Protein AF-A0A5C7ZV23-F1 (afdb_monomer_lite)

Foldseek 3Di:
DDDDDDDDPVCVVVVQVVQVVDPPHDDDDDCDPVNVVVVVVVVVVVVVVVVVVCCVVVNDPDDDPVVVVVVVD

Radius of gyration: 21.82 Å; chains: 1; bounding box: 41×40×47 Å

Secondary structure (DSSP, 8-state):
--------HHHHHHHHHHHHH-TT--------HHHHHHHHHHHHHHHHHHHHHHHHTTSS----HHHHHHHT-

Structure (mmCIF, N/CA/C/O backbone):
data_AF-A0A5C7ZV23-F1
#
_entry.id   AF-A0A5C7ZV23-F1
#
loop_
_atom_site.group_PDB
_atom_site.id
_atom_site.type_symbol
_atom_site.label_atom_id
_atom_site.label_alt_id
_atom_site.label_comp_id
_atom_site.label_asym_id
_atom_site.label_entit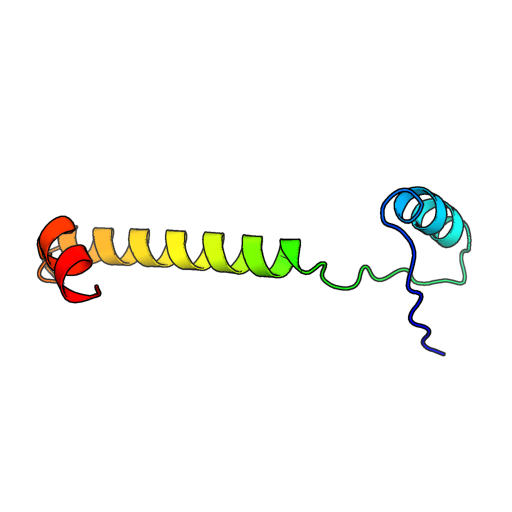y_id
_atom_site.label_seq_id
_atom_site.pdbx_PDB_ins_code
_atom_site.Cartn_x
_atom_site.Cartn_y
_atom_site.Cartn_z
_atom_site.occupancy
_atom_site.B_iso_or_equiv
_atom_site.auth_seq_id
_atom_site.auth_comp_id
_atom_site.auth_asym_id
_atom_site.auth_atom_id
_atom_site.pdbx_PDB_model_num
ATOM 1 N N . MET A 1 1 ? 14.500 -18.117 -4.408 1.00 83.19 1 MET A N 1
ATOM 2 C CA . MET A 1 1 ? 15.523 -17.093 -4.088 1.00 83.19 1 MET A CA 1
ATOM 3 C C . MET A 1 1 ? 14.818 -15.751 -3.907 1.00 83.19 1 MET A C 1
ATOM 5 O O . MET A 1 1 ? 13.844 -15.532 -4.616 1.00 83.19 1 MET A O 1
ATOM 9 N N . ARG A 1 2 ? 15.235 -14.891 -2.965 1.00 78.75 2 ARG A N 1
ATOM 10 C CA . ARG A 1 2 ? 14.626 -13.564 -2.730 1.00 78.75 2 ARG A CA 1
ATOM 11 C C . ARG A 1 2 ? 15.679 -12.479 -2.952 1.00 78.75 2 ARG A C 1
ATOM 13 O O . ARG A 1 2 ? 16.785 -12.612 -2.443 1.00 78.75 2 ARG A O 1
ATOM 20 N N . LEU A 1 3 ? 15.321 -11.442 -3.704 1.00 81.94 3 LEU A N 1
ATOM 21 C CA . LEU A 1 3 ? 16.183 -10.310 -4.036 1.00 81.94 3 LEU A CA 1
ATOM 22 C C . LEU A 1 3 ? 15.435 -9.008 -3.732 1.00 81.94 3 LEU A C 1
ATOM 24 O O . LEU A 1 3 ? 14.245 -8.909 -4.024 1.00 81.94 3 LEU A O 1
ATOM 28 N N . VAL A 1 4 ? 16.130 -8.031 -3.153 1.00 85.25 4 VAL A N 1
ATOM 29 C CA . VAL A 1 4 ? 15.633 -6.664 -2.950 1.00 85.25 4 VAL A CA 1
ATOM 30 C C . VAL A 1 4 ? 16.444 -5.754 -3.859 1.00 85.25 4 VAL A C 1
ATOM 32 O O . VAL A 1 4 ? 17.670 -5.843 -3.874 1.00 85.25 4 VAL A O 1
ATOM 35 N N . VAL A 1 5 ? 15.762 -4.920 -4.637 1.00 83.19 5 VAL A N 1
ATOM 36 C CA . VAL A 1 5 ? 16.392 -4.011 -5.595 1.00 83.19 5 VAL A CA 1
ATOM 37 C C . VAL A 1 5 ? 15.968 -2.596 -5.243 1.00 83.19 5 VAL A C 1
ATOM 39 O O . VAL A 1 5 ? 14.772 -2.315 -5.171 1.00 83.19 5 VAL A O 1
ATOM 42 N N . ASP A 1 6 ? 16.947 -1.727 -5.019 1.00 85.75 6 ASP A N 1
ATOM 43 C CA . ASP A 1 6 ? 16.722 -0.298 -4.832 1.00 85.75 6 ASP A CA 1
ATOM 44 C C . ASP A 1 6 ? 16.799 0.393 -6.199 1.00 85.75 6 ASP A C 1
ATOM 46 O O . ASP A 1 6 ? 17.778 0.243 -6.937 1.00 85.75 6 ASP A O 1
ATOM 50 N N . VAL A 1 7 ? 15.730 1.088 -6.577 1.00 86.31 7 VAL A N 1
ATOM 51 C CA . VAL A 1 7 ? 15.619 1.795 -7.853 1.00 86.31 7 VAL A CA 1
ATOM 52 C C . VAL A 1 7 ? 14.991 3.156 -7.638 1.00 86.31 7 VAL A C 1
ATOM 54 O O . VAL A 1 7 ? 14.104 3.331 -6.810 1.00 86.31 7 VAL A O 1
ATOM 57 N N . LYS A 1 8 ? 15.415 4.121 -8.456 1.00 87.56 8 LYS A N 1
ATOM 58 C CA . LYS A 1 8 ? 14.796 5.448 -8.492 1.00 87.56 8 LYS A CA 1
ATOM 59 C C . LYS A 1 8 ? 13.307 5.319 -8.830 1.00 87.56 8 LYS A C 1
ATOM 61 O O . LYS A 1 8 ? 12.974 4.656 -9.813 1.00 87.56 8 LYS A O 1
ATOM 66 N N . ASP A 1 9 ? 12.442 6.018 -8.091 1.00 79.50 9 ASP A N 1
ATOM 67 C CA . ASP A 1 9 ? 10.979 5.982 -8.273 1.00 79.50 9 ASP A CA 1
ATOM 68 C C . ASP A 1 9 ? 10.548 6.217 -9.727 1.00 79.50 9 ASP A C 1
ATOM 70 O O . ASP A 1 9 ? 9.709 5.494 -10.256 1.00 79.50 9 ASP A O 1
ATOM 74 N N . SER A 1 10 ? 11.210 7.143 -10.428 1.00 88.31 10 SER A N 1
ATOM 75 C CA . SER A 1 10 ? 10.934 7.462 -11.838 1.00 88.31 10 SER A CA 1
ATOM 76 C C . SER A 1 10 ? 11.157 6.305 -12.820 1.00 88.31 10 SER A C 1
ATOM 78 O O . SER A 1 10 ? 10.730 6.374 -13.971 1.00 88.31 10 SER A O 1
ATOM 80 N N . LYS A 1 11 ? 11.855 5.249 -12.397 1.00 86.38 11 LYS A N 1
ATOM 81 C CA . LYS A 1 11 ? 12.113 4.031 -13.177 1.00 86.38 11 LYS A CA 1
ATOM 82 C C . LYS A 1 11 ? 11.442 2.796 -12.570 1.00 86.38 11 LYS A C 1
ATOM 84 O O . LYS A 1 11 ? 11.458 1.741 -13.203 1.00 86.38 11 LYS A O 1
ATOM 89 N N . ALA A 1 12 ? 10.855 2.915 -11.378 1.00 85.56 12 ALA A N 1
ATOM 90 C CA . ALA A 1 12 ? 10.272 1.794 -10.655 1.00 85.56 12 ALA A CA 1
ATOM 91 C C . ALA A 1 12 ? 9.070 1.201 -11.399 1.00 85.56 12 ALA A C 1
ATOM 93 O O . ALA A 1 12 ? 8.984 -0.018 -11.521 1.00 85.56 12 ALA A O 1
ATOM 94 N N . GLU A 1 13 ? 8.183 2.039 -11.946 1.00 85.19 13 GLU A N 1
ATOM 95 C CA . GLU A 1 13 ? 7.007 1.575 -12.698 1.00 85.19 13 GLU A CA 1
ATOM 96 C C . GLU A 1 13 ? 7.395 0.762 -13.936 1.00 85.19 13 GLU A C 1
ATOM 98 O O . GLU A 1 13 ? 6.913 -0.355 -14.105 1.00 85.19 13 GLU A O 1
ATOM 103 N N . ILE A 1 14 ? 8.350 1.263 -14.725 1.00 89.25 14 ILE A N 1
ATOM 104 C CA . ILE A 1 14 ? 8.842 0.595 -15.940 1.00 89.25 14 ILE A CA 1
ATOM 105 C C . ILE A 1 14 ? 9.473 -0.762 -15.599 1.00 89.25 14 ILE A C 1
ATOM 107 O O . ILE A 1 14 ? 9.224 -1.763 -16.271 1.00 89.25 14 ILE A O 1
ATOM 111 N N . LEU A 1 15 ? 10.278 -0.820 -14.531 1.00 88.69 15 LEU A N 1
ATOM 112 C CA . LEU A 1 15 ? 10.877 -2.075 -14.078 1.00 88.69 15 LEU A CA 1
ATOM 113 C C . LEU A 1 15 ? 9.803 -3.067 -13.608 1.00 88.69 15 LEU A C 1
ATOM 115 O O . LEU A 1 15 ? 9.882 -4.252 -13.919 1.00 88.69 15 LEU A O 1
ATOM 119 N N . LEU A 1 16 ? 8.791 -2.595 -12.879 1.00 87.88 16 LEU A N 1
ATOM 120 C CA . LEU A 1 16 ? 7.666 -3.409 -12.417 1.00 87.88 16 LEU A CA 1
ATOM 121 C C . LEU A 1 16 ? 6.871 -4.006 -13.580 1.00 87.88 16 LEU A C 1
ATOM 123 O O . LEU A 1 16 ? 6.508 -5.180 -13.518 1.00 87.88 16 LEU A O 1
ATOM 127 N N . GLU A 1 17 ? 6.600 -3.224 -14.624 1.00 88.00 17 GLU A N 1
ATOM 128 C CA . GLU A 1 17 ? 5.939 -3.715 -15.834 1.00 88.00 17 GLU A CA 1
ATOM 129 C C . GLU A 1 17 ? 6.782 -4.769 -16.543 1.00 88.00 17 GLU A C 1
ATOM 131 O O . GLU A 1 17 ? 6.266 -5.836 -16.870 1.00 88.00 17 GLU A O 1
ATOM 136 N N . PHE A 1 18 ? 8.089 -4.534 -16.687 1.00 90.19 18 PHE A N 1
ATOM 137 C CA . PHE A 1 18 ? 8.996 -5.520 -17.268 1.00 90.19 18 PHE A CA 1
ATOM 138 C C . PHE A 1 18 ? 9.011 -6.826 -16.464 1.00 90.19 18 PHE A C 1
ATOM 140 O O . PHE A 1 18 ? 8.823 -7.902 -17.028 1.00 90.19 18 PHE A O 1
ATOM 147 N N . LEU A 1 19 ? 9.152 -6.757 -15.138 1.00 89.06 19 LEU A N 1
ATOM 148 C CA . LEU A 1 19 ? 9.171 -7.948 -14.284 1.00 89.06 19 LEU A CA 1
ATOM 149 C C . LEU A 1 19 ? 7.854 -8.732 -14.327 1.00 89.06 19 LEU A C 1
ATOM 151 O O . LEU A 1 19 ? 7.878 -9.950 -14.193 1.00 89.06 19 LEU A O 1
ATOM 155 N N . ARG A 1 20 ? 6.716 -8.066 -14.556 1.00 85.94 20 ARG A N 1
ATOM 156 C CA . ARG A 1 20 ? 5.414 -8.728 -14.733 1.00 85.94 20 ARG A CA 1
ATOM 157 C C . ARG A 1 20 ? 5.309 -9.523 -16.033 1.00 85.94 20 ARG A C 1
ATOM 159 O O . ARG A 1 20 ? 4.492 -10.436 -16.095 1.00 85.94 20 ARG A O 1
ATOM 166 N N . THR A 1 21 ? 6.112 -9.203 -17.050 1.00 90.81 21 THR A N 1
ATOM 167 C CA . THR A 1 21 ? 6.156 -9.998 -18.292 1.00 90.81 21 THR A CA 1
ATOM 168 C C . THR A 1 21 ? 6.865 -11.340 -18.103 1.00 90.81 21 THR A C 1
ATOM 170 O O . THR A 1 21 ? 6.646 -12.274 -18.873 1.00 90.81 21 THR A O 1
ATOM 173 N N . LEU A 1 22 ? 7.691 -11.466 -17.059 1.00 91.62 22 LEU A N 1
ATOM 174 C CA . LEU A 1 22 ? 8.431 -12.683 -16.753 1.00 91.62 22 LEU A CA 1
ATOM 175 C C . LEU A 1 22 ? 7.551 -13.632 -15.927 1.00 91.62 22 LEU A C 1
ATOM 177 O O . LEU A 1 22 ? 7.369 -13.448 -14.726 1.00 91.62 22 LEU A O 1
ATOM 181 N N . SER A 1 23 ? 7.039 -14.691 -16.556 1.00 87.00 23 SER A N 1
ATOM 182 C CA . SER A 1 23 ? 6.123 -15.669 -15.933 1.00 87.00 23 SER A CA 1
ATOM 183 C C . SER A 1 23 ? 6.704 -16.430 -14.732 1.00 87.00 23 SER A C 1
ATOM 185 O O . SER A 1 23 ? 5.963 -17.001 -13.936 1.00 87.00 23 SER A O 1
ATOM 187 N N . TYR A 1 24 ? 8.028 -16.427 -14.582 1.00 88.56 24 TYR A N 1
ATOM 188 C CA . TYR A 1 24 ? 8.760 -17.070 -13.491 1.00 88.56 24 TYR A CA 1
ATOM 189 C C . TYR A 1 24 ? 9.107 -16.113 -12.336 1.00 88.56 24 TYR A C 1
ATOM 191 O O . TYR A 1 24 ? 9.779 -16.519 -11.384 1.00 88.56 24 TYR A O 1
ATOM 199 N N . VAL A 1 25 ? 8.675 -14.847 -12.392 1.00 85.50 25 VAL A N 1
ATOM 200 C CA . VAL A 1 25 ? 8.956 -13.837 -11.364 1.00 85.50 25 VAL A CA 1
ATOM 201 C C . VAL A 1 25 ? 7.668 -13.436 -10.655 1.00 85.50 25 VAL A C 1
ATOM 203 O O . VAL A 1 25 ? 6.753 -12.861 -11.238 1.00 85.50 25 VAL A O 1
ATOM 206 N N . LYS A 1 26 ? 7.612 -13.685 -9.345 1.00 81.56 26 LYS A N 1
ATOM 207 C CA . LYS A 1 26 ? 6.549 -13.160 -8.486 1.00 81.56 26 LYS A CA 1
ATOM 208 C C . LYS A 1 26 ? 6.949 -11.771 -7.993 1.00 81.56 26 LYS A C 1
ATOM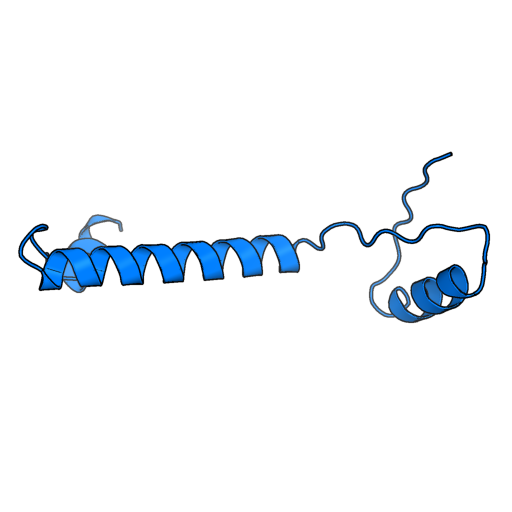 210 O O . LYS A 1 26 ? 7.894 -11.639 -7.219 1.00 81.56 26 LYS A O 1
ATOM 215 N N . VAL A 1 27 ? 6.227 -10.745 -8.436 1.00 80.31 27 VAL A N 1
ATOM 216 C CA . VAL A 1 27 ? 6.476 -9.358 -8.026 1.00 80.31 27 VAL A CA 1
ATOM 217 C C . VAL A 1 27 ? 5.617 -9.016 -6.813 1.00 80.31 27 VAL A C 1
ATOM 219 O O . VAL A 1 27 ? 4.398 -8.894 -6.918 1.00 80.31 27 VAL A O 1
ATOM 222 N N . GLU A 1 28 ? 6.254 -8.829 -5.662 1.00 74.31 28 GLU A N 1
ATOM 223 C CA . GLU A 1 28 ? 5.618 -8.319 -4.448 1.00 74.31 28 GLU A CA 1
ATOM 224 C C . GLU A 1 28 ? 6.101 -6.883 -4.235 1.00 74.31 28 GLU A C 1
ATOM 226 O O . GLU A 1 28 ? 7.300 -6.633 -4.111 1.00 74.31 28 GLU A O 1
ATOM 231 N N . ARG A 1 29 ? 5.178 -5.913 -4.242 1.00 65.56 29 ARG A N 1
ATOM 232 C CA . ARG A 1 29 ? 5.529 -4.536 -3.885 1.00 65.56 29 ARG A CA 1
ATOM 233 C C . ARG A 1 29 ? 5.851 -4.529 -2.398 1.00 65.56 29 ARG A C 1
ATOM 235 O O . ARG A 1 29 ? 4.976 -4.830 -1.588 1.00 65.56 29 ARG A O 1
ATOM 242 N N . ALA A 1 30 ? 7.091 -4.192 -2.048 1.00 60.41 30 ALA A N 1
ATOM 243 C CA . ALA A 1 30 ? 7.404 -3.855 -0.669 1.00 60.41 30 ALA A CA 1
ATOM 244 C C . ALA A 1 30 ? 6.444 -2.734 -0.231 1.00 60.41 30 ALA A C 1
ATOM 246 O O . ALA A 1 30 ? 6.152 -1.853 -1.050 1.00 60.41 30 ALA A O 1
ATOM 247 N N . PRO A 1 31 ? 5.911 -2.768 1.002 1.00 50.09 31 PRO A N 1
ATOM 248 C CA . PRO A 1 31 ? 5.070 -1.689 1.491 1.00 50.09 31 PRO A CA 1
ATOM 249 C C . PRO A 1 31 ? 5.879 -0.396 1.391 1.00 50.09 31 PRO A C 1
ATOM 251 O O . PRO A 1 31 ? 6.871 -0.208 2.095 1.00 50.09 31 PRO A O 1
ATOM 254 N N . SER A 1 32 ? 5.499 0.472 0.455 1.00 42.38 32 SER A N 1
ATOM 255 C CA . SER A 1 32 ? 6.078 1.803 0.362 1.00 42.38 32 SER A CA 1
ATOM 256 C C . SER A 1 32 ? 5.790 2.517 1.681 1.00 42.38 32 SER A C 1
ATOM 258 O O . SER A 1 32 ? 4.703 2.361 2.243 1.00 42.38 32 SER A O 1
ATOM 260 N N . LYS A 1 33 ? 6.749 3.297 2.194 1.00 45.41 33 LYS A N 1
ATOM 261 C CA . LYS A 1 33 ? 6.572 4.074 3.438 1.00 45.41 33 LYS A CA 1
ATOM 262 C C . LYS A 1 33 ? 5.259 4.882 3.424 1.00 45.41 33 LYS A C 1
ATOM 264 O O . LYS A 1 33 ? 4.526 4.876 4.406 1.00 45.41 33 LYS A O 1
ATOM 269 N N . ALA A 1 34 ? 4.871 5.389 2.252 1.00 47.22 34 ALA A N 1
ATOM 270 C CA . ALA A 1 34 ? 3.600 6.076 2.025 1.00 47.22 34 ALA A CA 1
ATOM 271 C C . ALA A 1 34 ? 2.333 5.217 2.251 1.00 47.22 34 ALA A C 1
ATOM 273 O O . ALA A 1 34 ? 1.279 5.758 2.578 1.00 47.22 34 ALA A O 1
ATOM 274 N N . SER A 1 35 ? 2.385 3.893 2.069 1.00 48.16 35 SER A N 1
ATO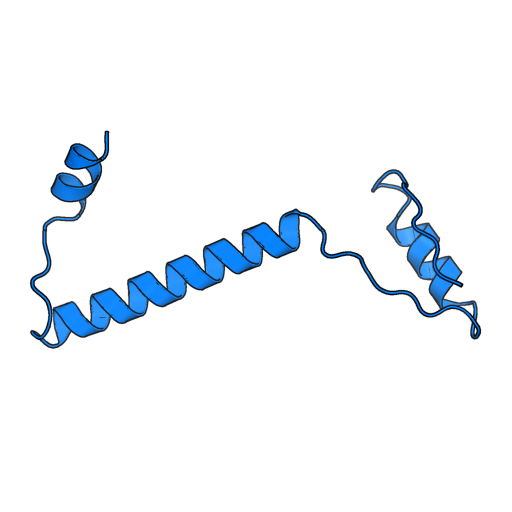M 275 C CA . SER A 1 35 ? 1.250 2.999 2.349 1.00 48.16 35 SER A CA 1
ATOM 276 C C . SER A 1 35 ? 1.095 2.704 3.841 1.00 48.16 35 SER A C 1
ATOM 278 O O . SER A 1 35 ? -0.029 2.491 4.293 1.00 48.16 35 SER A O 1
ATOM 280 N N . ALA A 1 36 ? 2.192 2.705 4.604 1.00 49.03 36 ALA A N 1
ATOM 281 C CA . ALA A 1 36 ? 2.145 2.580 6.059 1.00 49.03 36 ALA A CA 1
ATOM 282 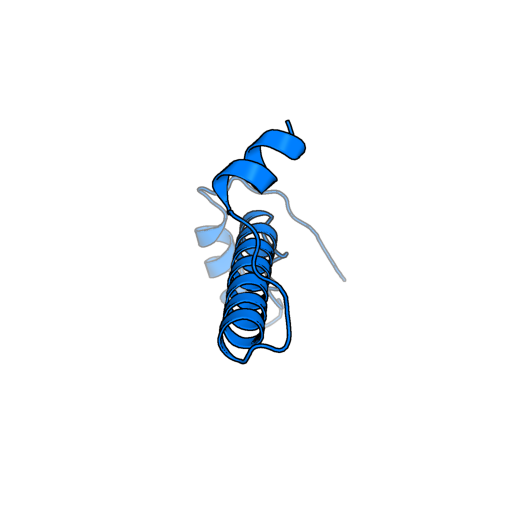C C . ALA A 1 36 ? 1.568 3.853 6.702 1.00 49.03 36 ALA A C 1
ATOM 284 O O . ALA A 1 36 ? 0.712 3.761 7.577 1.00 49.03 36 ALA A O 1
ATOM 285 N N . GLU A 1 37 ? 1.953 5.029 6.199 1.00 50.78 37 GLU A N 1
ATOM 286 C CA . GLU A 1 37 ? 1.445 6.325 6.674 1.00 50.78 37 GLU A CA 1
ATOM 287 C C . GLU A 1 37 ? -0.024 6.559 6.298 1.00 50.78 37 GLU A C 1
ATOM 289 O O . GLU A 1 37 ? -0.820 7.008 7.116 1.00 50.78 37 GLU A O 1
ATOM 294 N N . LYS A 1 38 ? -0.442 6.193 5.079 1.00 51.06 38 LYS A N 1
ATOM 295 C CA . LYS A 1 38 ? -1.867 6.257 4.709 1.00 51.06 38 LYS A CA 1
ATOM 296 C C . LYS A 1 38 ? -2.713 5.280 5.529 1.00 51.06 38 LYS A C 1
ATOM 298 O O . LYS A 1 38 ? -3.841 5.610 5.885 1.00 51.06 38 LYS A O 1
ATOM 303 N N . GLY A 1 39 ? -2.170 4.103 5.847 1.00 54.66 39 GLY A N 1
ATOM 304 C CA . GLY A 1 39 ? -2.821 3.122 6.713 1.00 54.66 39 GLY A CA 1
ATOM 305 C C . GLY A 1 39 ? -2.998 3.619 8.149 1.00 54.66 39 GLY A C 1
ATOM 306 O O . GLY A 1 39 ? -4.083 3.465 8.706 1.00 54.66 39 GLY A O 1
ATOM 307 N N . SER A 1 40 ? -1.977 4.261 8.726 1.00 54.28 40 SER A N 1
ATOM 308 C CA . SER A 1 40 ? -2.046 4.796 10.091 1.00 54.28 40 SER A CA 1
ATOM 309 C C . SER A 1 40 ? -2.993 5.990 10.203 1.00 54.28 40 SER A C 1
ATOM 311 O O . SER A 1 40 ? -3.798 6.038 11.126 1.00 54.28 40 SER A O 1
ATOM 313 N N . VAL A 1 41 ? -2.991 6.909 9.233 1.00 61.25 41 VAL A N 1
ATOM 314 C CA . VAL A 1 41 ? -3.915 8.056 9.231 1.00 61.25 41 VAL A CA 1
ATOM 315 C C . VAL A 1 41 ? -5.369 7.593 9.113 1.00 61.25 41 VAL A C 1
ATOM 317 O O . VAL A 1 41 ? -6.226 8.068 9.854 1.00 61.25 41 VAL A O 1
ATOM 320 N N . LEU A 1 42 ? -5.662 6.631 8.232 1.00 62.16 42 LEU A N 1
ATOM 321 C CA . LEU A 1 42 ? -7.016 6.081 8.094 1.00 62.16 42 LEU A CA 1
ATOM 322 C C . LEU A 1 42 ? -7.474 5.329 9.352 1.00 62.16 42 LEU A C 1
ATOM 324 O O . LEU A 1 42 ? -8.649 5.416 9.712 1.00 62.16 42 LEU A O 1
ATOM 328 N N . ALA A 1 43 ? -6.567 4.613 10.023 1.00 61.94 43 ALA A N 1
ATOM 329 C CA . ALA A 1 43 ? -6.858 3.946 11.290 1.00 61.94 43 ALA A CA 1
ATOM 330 C C . ALA A 1 43 ? -7.180 4.963 12.398 1.00 61.94 43 ALA A C 1
ATOM 332 O O . ALA A 1 43 ? -8.240 4.865 13.015 1.00 61.94 43 ALA A O 1
ATOM 333 N N . ASN A 1 44 ? -6.341 5.990 12.556 1.00 65.75 44 ASN A N 1
ATOM 334 C CA . ASN A 1 44 ? -6.509 7.041 13.563 1.00 65.75 44 ASN A CA 1
ATOM 335 C C . ASN A 1 44 ? -7.810 7.837 13.362 1.00 65.75 44 ASN A C 1
ATOM 337 O O . ASN A 1 44 ? -8.525 8.132 14.317 1.00 65.75 44 ASN A O 1
ATOM 341 N N . VAL A 1 45 ? -8.164 8.161 12.112 1.00 74.94 45 VAL A N 1
ATOM 342 C CA . VAL A 1 45 ? -9.421 8.867 11.805 1.00 74.94 45 VAL A CA 1
ATOM 343 C C . VAL A 1 45 ? -10.635 7.999 12.137 1.00 74.94 45 VAL A C 1
ATOM 345 O O . VAL A 1 45 ? -11.630 8.500 12.658 1.00 74.94 45 VAL A O 1
ATOM 348 N N . ARG A 1 46 ? -10.573 6.693 11.855 1.00 71.56 46 ARG A N 1
ATOM 349 C CA . ARG A 1 46 ? -11.670 5.771 12.165 1.00 71.56 46 ARG A CA 1
ATOM 350 C C . ARG A 1 46 ? -11.881 5.628 13.671 1.00 71.56 46 ARG A C 1
ATOM 352 O O . ARG A 1 46 ? -13.028 5.618 14.107 1.00 71.56 46 ARG A O 1
ATOM 359 N N . GLU A 1 47 ? -10.801 5.550 14.440 1.00 73.75 47 GLU A N 1
ATOM 360 C CA . GLU A 1 47 ? -10.838 5.484 15.903 1.00 73.75 47 GLU A CA 1
ATOM 361 C C . GLU A 1 47 ? -11.459 6.752 16.506 1.00 73.75 47 GLU A C 1
ATOM 363 O O . GLU A 1 47 ? -12.442 6.659 17.240 1.00 73.75 47 GLU A O 1
ATOM 368 N N . ALA A 1 48 ? -11.019 7.938 16.070 1.00 76.00 48 ALA A N 1
ATOM 369 C CA . ALA A 1 48 ? -11.587 9.214 16.513 1.00 76.00 48 ALA A CA 1
ATOM 370 C C . ALA A 1 48 ? -13.099 9.338 16.224 1.00 76.00 48 ALA A C 1
ATOM 372 O O . ALA A 1 48 ? -13.860 9.902 17.015 1.00 76.00 48 ALA A O 1
ATOM 373 N N . VAL A 1 49 ? -13.571 8.791 15.097 1.00 78.94 49 VAL A N 1
ATOM 374 C CA . VAL A 1 49 ? -15.003 8.775 14.754 1.00 78.94 49 VAL A CA 1
ATOM 375 C C . VAL A 1 49 ? -15.799 7.844 15.675 1.00 78.94 49 VAL A C 1
ATOM 377 O O . VAL A 1 49 ? -16.926 8.180 16.046 1.00 78.94 49 VAL A O 1
ATOM 380 N N . GLU A 1 50 ? -15.252 6.690 16.053 1.00 76.56 50 GLU A N 1
ATOM 381 C CA . GLU A 1 50 ? -15.901 5.771 16.996 1.00 76.56 50 GLU A CA 1
ATOM 382 C C . GLU A 1 50 ? -15.965 6.366 18.411 1.00 76.56 50 GLU A C 1
ATOM 384 O O . GLU A 1 50 ? -17.022 6.327 19.047 1.00 76.56 50 GLU A O 1
ATOM 389 N N . GLU A 1 51 ? -14.902 7.022 18.874 1.00 72.44 51 GLU A N 1
ATOM 390 C CA . GLU A 1 51 ? -14.899 7.730 20.160 1.00 72.44 51 GLU A CA 1
ATOM 391 C C . GLU A 1 51 ? -15.937 8.862 20.196 1.00 72.44 51 GLU A C 1
ATOM 393 O O . GLU A 1 51 ? -16.714 8.973 21.149 1.00 72.44 51 GLU A O 1
ATOM 398 N N . MET A 1 52 ? -16.056 9.644 19.118 1.00 71.19 52 MET A N 1
ATOM 399 C CA . MET A 1 52 ? -17.089 10.679 18.990 1.00 71.19 52 MET A CA 1
ATOM 400 C C . MET A 1 52 ? -18.515 10.113 19.042 1.00 71.19 52 MET A C 1
ATOM 402 O O . MET A 1 52 ? -19.419 10.755 19.586 1.00 71.19 52 MET A O 1
ATOM 406 N N . LYS A 1 53 ? -18.750 8.909 18.504 1.00 74.19 53 LYS A N 1
ATOM 407 C CA . LYS A 1 53 ? -20.054 8.233 18.625 1.00 74.19 53 LYS A CA 1
ATOM 408 C C . LYS A 1 53 ? -20.349 7.840 20.072 1.00 74.19 53 LYS A C 1
ATOM 410 O O . LYS A 1 53 ? -21.489 7.984 20.510 1.00 74.19 53 LYS A O 1
ATOM 415 N N . LEU A 1 54 ? -19.348 7.385 20.825 1.00 71.75 54 LEU A N 1
ATOM 416 C CA . LEU A 1 54 ? -19.491 7.013 22.238 1.00 71.75 54 LEU A CA 1
ATOM 417 C C . LEU A 1 54 ? -19.724 8.227 23.150 1.00 71.75 54 LEU A C 1
ATOM 419 O O . LEU A 1 54 ? -20.517 8.137 24.091 1.00 71.75 54 LEU A O 1
ATOM 423 N N . VAL A 1 55 ? -19.112 9.372 22.832 1.00 69.38 55 VAL A N 1
ATOM 424 C CA . VAL A 1 55 ? -19.400 10.663 23.481 1.00 69.38 55 VAL A CA 1
ATOM 425 C C . VAL A 1 55 ? -20.844 11.091 23.207 1.00 69.38 55 VAL A C 1
ATOM 427 O O . VAL A 1 55 ? -21.580 11.405 24.141 1.00 69.38 55 VAL A O 1
ATOM 430 N N . LYS A 1 56 ? -21.304 11.016 21.949 1.00 63.16 56 LYS A N 1
ATOM 431 C CA . LYS A 1 56 ? -22.707 11.311 21.592 1.00 63.16 56 LYS A CA 1
ATOM 432 C C . LYS A 1 56 ? -23.711 10.360 22.249 1.00 63.16 56 LYS A C 1
ATOM 434 O O . LYS A 1 56 ? -24.822 10.776 22.555 1.00 63.16 56 LYS A O 1
ATOM 439 N N . ALA A 1 57 ? -23.327 9.105 22.486 1.00 71.94 57 ALA A N 1
ATOM 440 C CA . ALA A 1 57 ? -24.143 8.115 23.188 1.00 71.94 57 ALA A CA 1
ATOM 441 C C . ALA A 1 57 ? -24.175 8.309 24.720 1.00 71.94 57 ALA A C 1
ATOM 443 O O . ALA A 1 57 ? -24.786 7.499 25.416 1.00 71.94 57 ALA A O 1
ATOM 444 N N . GLY A 1 58 ? -23.500 9.334 25.257 1.00 68.44 58 GLY A N 1
ATOM 445 C CA . GLY A 1 58 ? -23.465 9.642 26.690 1.00 68.44 58 GLY A CA 1
ATOM 446 C C . GLY A 1 58 ? -22.625 8.673 27.529 1.00 68.44 58 GLY A C 1
ATOM 447 O O . GLY A 1 58 ? -22.683 8.722 28.754 1.00 68.44 58 GLY A O 1
ATOM 448 N N . LYS A 1 59 ? -21.850 7.784 26.888 1.00 66.00 59 LYS A N 1
ATOM 449 C CA . LYS A 1 59 ? -21.001 6.784 27.561 1.00 66.00 59 LYS A CA 1
ATOM 450 C C . LYS A 1 59 ? -19.600 7.306 27.884 1.00 66.00 59 LYS A C 1
ATOM 452 O O . LYS A 1 59 ? -18.937 6.748 28.751 1.00 66.00 59 LYS A O 1
ATOM 457 N N . LEU A 1 60 ? -19.163 8.367 27.206 1.00 61.22 60 LEU A N 1
ATOM 458 C CA . LEU A 1 60 ? -17.892 9.049 27.442 1.00 61.22 60 LEU A CA 1
ATOM 459 C C . LEU A 1 60 ? -18.139 10.543 27.666 1.00 61.22 60 LEU A C 1
ATOM 461 O O . LEU A 1 60 ? -18.957 11.154 26.979 1.00 61.22 60 LEU A O 1
ATOM 465 N N . LYS A 1 61 ? -17.422 11.139 28.624 1.00 65.44 61 LYS A N 1
ATOM 466 C CA . LYS A 1 61 ? -17.421 12.592 28.813 1.00 65.44 61 LYS A CA 1
ATOM 467 C C . LYS A 1 61 ? -16.572 13.216 27.709 1.00 65.44 61 LYS A C 1
ATOM 469 O O . LYS A 1 61 ? -15.357 13.045 27.702 1.00 65.44 61 LYS A O 1
ATOM 474 N N . GLY A 1 62 ? -17.216 13.918 26.781 1.00 64.19 62 GLY A N 1
ATOM 475 C CA . GLY A 1 62 ? -16.505 14.794 25.857 1.00 64.19 62 GLY A CA 1
ATOM 476 C C . GLY A 1 62 ? -15.846 15.932 26.635 1.00 64.19 62 GLY A C 1
ATOM 477 O O . GLY A 1 62 ? -16.453 16.471 27.559 1.00 64.19 62 GLY A O 1
ATOM 478 N N . ARG A 1 63 ? -14.613 16.280 26.271 1.00 72.81 63 ARG A N 1
ATOM 479 C CA . ARG A 1 63 ? -13.946 17.513 26.704 1.00 72.81 63 ARG A CA 1
ATOM 480 C C . ARG A 1 63 ? -13.708 18.405 25.495 1.00 72.81 63 ARG A C 1
ATOM 482 O O . ARG A 1 63 ? -13.734 17.912 24.366 1.00 72.81 63 ARG A O 1
ATOM 489 N N . ASP A 1 64 ? -13.514 19.695 25.735 1.00 77.00 64 ASP A N 1
ATOM 490 C CA . ASP A 1 64 ? -13.263 20.645 24.659 1.00 77.00 64 ASP A CA 1
ATOM 491 C C . ASP A 1 64 ? -11.988 20.265 23.887 1.00 77.00 64 ASP A C 1
ATOM 493 O O . ASP A 1 64 ? -10.950 19.943 24.472 1.00 77.00 64 ASP A O 1
ATOM 497 N N . ALA A 1 65 ? -12.091 20.247 22.556 1.00 71.38 65 ALA A N 1
ATOM 498 C CA . ALA A 1 65 ? -11.001 19.815 21.691 1.00 71.38 65 ALA A CA 1
ATOM 499 C C . ALA A 1 65 ? -9.824 20.801 21.712 1.00 71.38 65 ALA A C 1
ATOM 501 O O . ALA A 1 65 ? -8.676 20.373 21.614 1.00 71.38 65 ALA A O 1
ATOM 502 N N . MET A 1 66 ? -10.093 22.102 21.859 1.00 70.62 66 MET A N 1
ATOM 503 C CA . MET A 1 66 ? -9.056 23.133 21.917 1.00 70.62 66 MET A CA 1
ATOM 504 C C . MET A 1 66 ? -8.325 23.108 23.255 1.00 70.62 66 MET A C 1
ATOM 506 O O . MET A 1 66 ? -7.110 23.278 23.287 1.00 70.62 66 MET A O 1
ATOM 510 N N . GLU A 1 67 ? -9.041 22.852 24.350 1.00 74.69 67 GLU A N 1
ATOM 511 C CA . GLU A 1 67 ? -8.431 22.695 25.673 1.00 74.69 67 GLU A CA 1
ATOM 512 C C . GLU A 1 67 ? -7.489 21.483 25.707 1.00 74.69 67 GLU A C 1
ATOM 514 O O . GLU A 1 67 ? -6.332 21.618 26.094 1.00 74.69 67 GLU A O 1
ATOM 519 N N . PHE A 1 68 ? -7.922 20.331 25.181 1.00 75.19 68 PHE A N 1
ATOM 520 C CA . PHE A 1 68 ? -7.072 19.139 25.089 1.00 75.19 68 PHE A CA 1
ATOM 521 C C . PHE A 1 68 ? -5.814 19.351 24.235 1.00 75.19 68 PHE A C 1
ATOM 523 O O . PHE A 1 68 ? -4.732 18.904 24.611 1.00 75.19 68 PHE A O 1
ATOM 530 N N . LEU A 1 69 ? -5.941 20.022 23.086 1.00 73.19 69 LEU A N 1
ATOM 531 C CA . LEU A 1 69 ? -4.801 20.297 22.208 1.00 73.19 69 LEU A CA 1
ATOM 532 C C . LEU A 1 69 ? -3.777 21.230 22.866 1.00 73.19 69 LEU A C 1
ATOM 534 O O . LEU A 1 69 ? -2.582 21.061 22.642 1.00 73.19 69 LEU A O 1
ATOM 538 N N . ASN A 1 70 ? -4.233 22.167 23.699 1.00 74.44 70 ASN A N 1
ATOM 539 C CA . ASN A 1 70 ? -3.361 23.082 24.433 1.00 74.44 70 ASN A CA 1
ATOM 540 C C . ASN A 1 70 ? -2.648 22.422 25.630 1.00 74.44 70 ASN A C 1
ATOM 542 O O . ASN A 1 70 ? -1.598 22.909 26.024 1.00 74.44 70 ASN A O 1
ATOM 546 N N . GLU A 1 71 ? -3.173 21.329 26.200 1.00 67.38 71 GLU A N 1
ATOM 547 C CA . GLU A 1 71 ? -2.507 20.567 27.278 1.00 67.38 71 GLU A CA 1
ATOM 548 C C . GLU A 1 71 ? -1.372 19.648 26.782 1.00 67.38 71 GLU A C 1
ATOM 550 O O . GLU A 1 71 ? -0.573 19.165 27.582 1.00 67.38 71 GLU A O 1
ATOM 555 N N . GLN A 1 72 ? -1.330 19.331 25.485 1.00 58.09 72 GLN A N 1
ATOM 556 C CA . GLN A 1 72 ? -0.347 18.414 24.883 1.00 58.09 72 GLN A CA 1
ATOM 557 C C . GLN A 1 72 ? 0.865 19.141 24.261 1.00 58.09 72 GLN A C 1
ATOM 559 O O . GLN A 1 72 ? 1.711 18.490 23.642 1.00 58.09 72 GLN A O 1
ATOM 564 N N . LEU A 1 73 ? 0.930 20.470 24.404 1.00 49.50 73 LEU A N 1
ATOM 565 C CA . LEU A 1 73 ? 1.969 21.380 23.904 1.00 49.50 73 LEU A CA 1
ATOM 566 C C . LEU A 1 73 ? 2.798 21.939 25.065 1.00 49.50 73 LEU A C 1
ATOM 568 O O . LEU A 1 73 ? 4.034 22.031 24.890 1.00 49.50 73 LEU A O 1
#

pLDDT: mean 72.62, std 13.13, range [42.38, 91.62]

Sequence (73 aa):
MRLVVDVKDSKAEILLEFLRTLSYVKVERAPSKASAEKGSVLANVREAVEEMKLVKAGKLKGRDAMEFLNEQL

=== Feature glossary ===
Key to the feature types in this record:

Secondary structure (8-state, DSSP). Secondary structure is the local, repeating backbone conformation. DSSP classifies it into eight states by reading the hydrogen-bond network: three helix types (H, G, I), two β types (E, B), two non-regular types (T, S), and unstructured coil (-).

Backbone torsions (φ/ψ). Backbone dihedral angles. Every residue except chain termini has a φ (preceding-C → N → Cα → C) and a ψ (N → Cα → C → next-N). They are reported in degrees following the IUPAC sign convention. Secondary structure is essentially a statement about which (φ, ψ) basin each residue occupies.

Predicted aligned error. Predicted Aligned Error (PAE) is an AlphaFold confidence matrix: entry (i, j) is the expected error in the position of residue j, in ångströms, when the prediction is superimposed on the true structure at residue i. Low PAE within a block of residues means that block is internally rigid and well-predicted; high PAE between two blocks means their relative placement is uncertain even if each block individually is confident.

B-factor. B-factor (Debye–Waller factor) reflects atomic displacement in the crystal lattice. It is an experimental observable (units Å²), not a prediction; low values mean the atom is pinned down, high values mean it moves or is heterogeneous across the crystal.

Secondary structure (3-state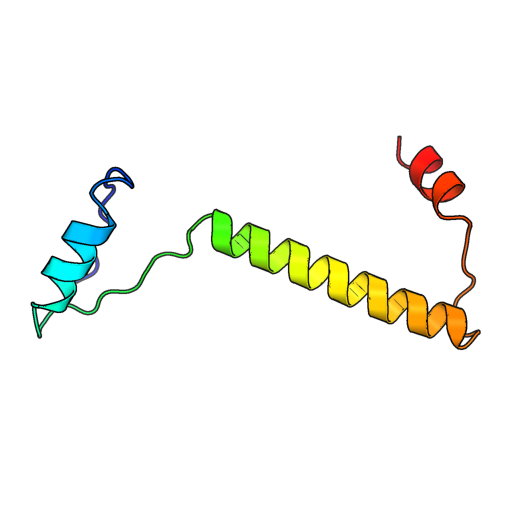, P-SEA). Three-state secondary structure (P-SEA) collapses the eight DSSP classes into helix (a), strand (b), and coil (c). P-SEA assigns these from Cα geometry alone — distances and angles — without requiring backbone oxygens, so it works on any Cα trace.

Sequence. Primary structure: the covalent order of the twenty standard amino acids along the backbone. Two proteins with the same sequence will (almost always) fold to the same structure; two with 30% identity often share a fold but not the details.

pLDDT. pLDDT is the predicted lDDT-Cα score: AlphaFold's confidence that the local environment of each residue (all inter-atomic distances within 15 Å) is correctly placed. It is a per-residue number between 0 and 100, with higher meaning more reliable.

InterPro / GO / CATH / organism. Functional annotations link the protein to curated databases. InterPro entries identify conserved domains and families by matching the sequence against member-database signatures (Pfam, PROSITE, CDD, …). Gene Ontology (GO) terms describe molecular function, biological process, and cellular component in a controlled vocabulary. CATH places the structure in a hierarchical fold classification (Class/Architecture/Topology/Homologous-superfamily). The organism is the source species.

Contact-map, Ramachandran, and PAE plots. Three diagnostic plots accompany the record. The Cα contact map visualizes the tertiary structure as a 2D adjacency matrix (8 Å cutoff, sequence-local contacts suppressed). The Ramachandran plot shows the distribution of backbone (φ, ψ) torsions, with points in the α and β basins reflecting secondary structure content. The PAE plot shows AlphaFold's inter-residue confidence as a color matrix.

mmCIF coordinates. The mmCIF table is the protein's shape written out atom by atom. For each backbone N, Cα, C, and carbonyl O, it records an (x, y, z) coordinate triple in Å plus the residue type, chain letter, and residue number.

Radius of gyration, Cα contacts, bounding box. Three whole-structure scalars: the radius of gyration (RMS distance of Cα from centroid, in Å), the count of Cα–Cα contacts (pairs closer than 8 Å and separated by more than four residues in sequence — i.e. tertiary, not local, contacts), and the bounding-box dimensions. Together they distinguish compact globular folds from extended fibres or disordered chains.

Foldseek 3Di. The Foldseek 3Di string encodes local tertiary geometry as a 20-letter alphabet — one character per residue — derived from the relative positions of nearby Cα atoms. Unlike the amino-acid sequence, 3Di is a direct function of the 3D structure, so two proteins with the sam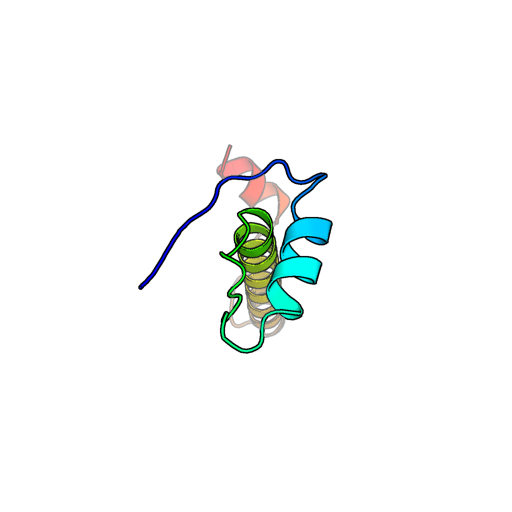e fold have similar 3Di strings even at low sequence identity.

Rendered structure images. Six rendered views show the 3D structure from the faces of a cube — i.e. along ±x, ±y, ±z. Rendering representation is drawn randomly per protein from cartoon (secondary-structure ribbons), sticks (backbone bonds), or molecular surface; coloring is either N→C rainbow (blue at the N-terminus through red at the C-terminus) or one color per chain.

Nearest PDB structures. The Foldseek neighbor list gives the closest experimentally determined structures in the PDB, ranked by structural alignment. TM-score near 1 means near-identical fold; near 0.3 means only rough topology match. This is how one finds what a novel AlphaFold prediction most resembles in the solved-structure universe.

Solvent-accessible surface area. SASA measures how much of the protein is reachable by solvent. It is computed by rolling a water-sized probe over the atomic surface and summing the exposed area (Å²). Per-residue SASA distinguishes core (buried, low SASA) from surface (exposed, high SASA) residues; total SASA is a whole-molecule size measure.